Protein AF-A0A938JAG9-F1 (afdb_monomer_lite)

Radius of gyration: 19.83 Å; chains: 1; bounding box: 44×46×51 Å

pLDDT: mean 81.32, std 23.57, range [34.44, 98.25]

Sequence (138 aa):
MRLRGLLRLRGRDRRPHATPLRRRARPASGTRRGRRGDDVSVSILNASGCLDALAAPHVARTLDAFVTKTITPEPREGNPVPRIAETEHGMLNSIGLQGPGIDAFCEHNLPALLALGVPIWVSVGGFSASDYASICAR

Foldseek 3Di:
DDPDDDDPPDDDPPDPPDPDLPFDPDPDDDQPDDPDDDSDDDFFEDDAPPDDCVVPVVVCLVGQAYEYHAAWQAADQFDDPPAWDADPVGIGGRRRSHDHHLVCCVVPVVVSRVVSVHHYHYHYDDDDPVRRVVSVVD

Structure (mmCIF, N/CA/C/O backbone):
data_AF-A0A938JAG9-F1
#
_entry.id   AF-A0A938JAG9-F1
#
loop_
_atom_site.group_PDB
_atom_site.id
_atom_site.type_symbol
_atom_site.label_atom_id
_atom_site.label_alt_id
_atom_site.label_comp_id
_atom_site.label_asym_id
_atom_site.label_entity_id
_atom_site.label_seq_id
_atom_site.pdbx_PDB_ins_code
_atom_site.Cartn_x
_atom_site.Cartn_y
_atom_site.Cartn_z
_atom_site.occupancy
_atom_site.B_iso_or_equiv
_atom_site.auth_seq_id
_atom_site.auth_comp_id
_atom_site.auth_asym_id
_atom_site.auth_atom_id
_atom_site.pdbx_PDB_model_num
ATOM 1 N N . MET A 1 1 ? 25.442 33.910 -22.832 1.00 40.72 1 MET A N 1
ATOM 2 C CA . MET A 1 1 ? 24.434 32.892 -23.211 1.00 40.72 1 MET A CA 1
ATOM 3 C C . MET A 1 1 ? 23.306 32.926 -22.184 1.00 40.72 1 MET A C 1
ATOM 5 O O . MET A 1 1 ? 23.585 32.799 -21.002 1.00 40.72 1 MET A O 1
ATOM 9 N N . ARG A 1 2 ? 22.069 33.239 -22.594 1.00 35.81 2 ARG A N 1
ATOM 10 C CA . ARG A 1 2 ? 20.923 33.465 -21.690 1.00 35.81 2 ARG A CA 1
ATOM 11 C C . ARG A 1 2 ? 20.117 32.171 -21.512 1.00 35.81 2 ARG A C 1
ATOM 13 O O . ARG A 1 2 ? 19.487 31.731 -22.463 1.00 35.81 2 ARG A O 1
ATOM 20 N N . LEU A 1 3 ? 20.064 31.627 -20.296 1.00 39.53 3 LEU A N 1
ATOM 21 C CA . LEU A 1 3 ? 19.084 30.613 -19.886 1.00 39.53 3 LEU A CA 1
ATOM 22 C C . LEU A 1 3 ? 17.800 31.320 -19.429 1.00 39.53 3 LEU A C 1
ATOM 24 O O . LEU A 1 3 ? 17.620 31.655 -18.262 1.00 39.53 3 LEU A O 1
ATOM 28 N N . ARG A 1 4 ? 16.915 31.614 -20.384 1.00 37.81 4 ARG A N 1
ATOM 29 C CA . ARG A 1 4 ? 15.540 32.055 -20.121 1.00 37.81 4 ARG A CA 1
ATOM 30 C C . ARG A 1 4 ? 14.595 31.185 -20.938 1.00 37.81 4 ARG A C 1
ATOM 32 O O . ARG A 1 4 ? 14.363 31.481 -22.102 1.00 37.81 4 ARG A O 1
ATOM 39 N N . GLY A 1 5 ? 14.024 30.163 -20.308 1.00 44.81 5 GLY A N 1
ATOM 40 C CA . GLY A 1 5 ? 12.854 29.478 -20.851 1.00 44.81 5 GLY A CA 1
ATOM 41 C C . GLY A 1 5 ? 12.803 27.991 -20.549 1.00 44.81 5 GLY A C 1
ATOM 42 O O . GLY A 1 5 ? 13.211 27.196 -21.376 1.00 44.81 5 GLY A O 1
ATOM 43 N N . LEU A 1 6 ? 12.245 27.628 -19.397 1.00 43.47 6 LEU A N 1
ATOM 44 C CA . LEU A 1 6 ? 11.107 26.708 -19.300 1.00 43.47 6 LEU A CA 1
ATOM 45 C C . LEU A 1 6 ? 10.615 26.705 -17.847 1.00 43.47 6 LEU A C 1
ATOM 47 O O . LEU A 1 6 ? 11.379 27.016 -16.944 1.00 43.47 6 LEU A O 1
ATOM 51 N N . LEU A 1 7 ? 9.336 26.393 -17.642 1.00 39.25 7 LEU A N 1
ATOM 52 C CA . LEU A 1 7 ? 8.561 26.525 -16.395 1.00 39.25 7 LEU A CA 1
ATOM 53 C C . LEU A 1 7 ? 8.096 27.947 -16.045 1.00 39.25 7 LEU A C 1
ATOM 55 O O . LEU A 1 7 ? 8.310 28.479 -14.959 1.00 39.25 7 LEU A O 1
ATOM 59 N N . ARG A 1 8 ? 7.297 28.523 -16.951 1.00 40.12 8 ARG A N 1
ATOM 60 C CA . ARG A 1 8 ? 6.190 29.398 -16.541 1.00 40.12 8 ARG A CA 1
ATOM 61 C C . ARG A 1 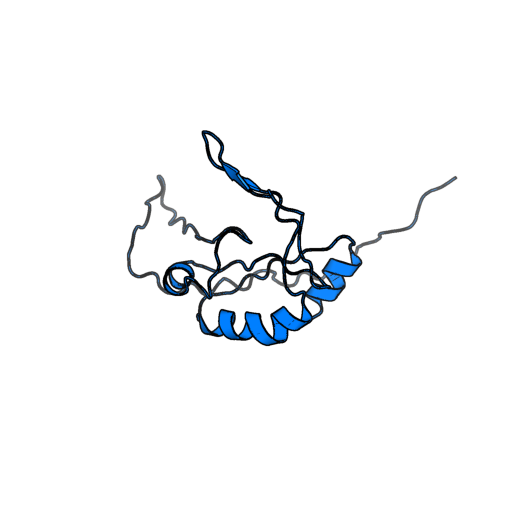8 ? 5.000 28.521 -16.138 1.00 40.12 8 ARG A C 1
ATOM 63 O O . ARG A 1 8 ? 4.082 28.333 -16.925 1.00 40.12 8 ARG A O 1
ATOM 70 N N . LEU A 1 9 ? 4.990 28.011 -14.909 1.00 44.38 9 LEU A N 1
ATOM 71 C CA . LEU A 1 9 ? 3.751 27.547 -14.276 1.00 44.38 9 LEU A CA 1
ATOM 72 C C . LEU A 1 9 ? 3.016 28.775 -13.723 1.00 44.38 9 LEU A C 1
ATOM 74 O O . LEU A 1 9 ? 3.128 29.134 -12.554 1.00 44.38 9 LEU A O 1
ATOM 78 N N . ARG A 1 10 ? 2.297 29.479 -14.601 1.00 42.28 10 ARG A N 1
ATOM 79 C CA . ARG A 1 10 ? 1.259 30.439 -14.206 1.00 42.28 10 ARG A CA 1
ATOM 80 C C . ARG A 1 10 ? -0.024 30.094 -14.947 1.00 42.28 10 ARG A C 1
ATOM 82 O O . ARG A 1 10 ? -0.247 30.548 -16.060 1.00 42.28 10 ARG A O 1
ATOM 89 N N . GLY A 1 11 ? -0.869 29.327 -14.274 1.00 34.44 11 GLY A N 1
ATOM 90 C CA . GLY A 1 11 ? -2.268 29.117 -14.614 1.00 34.44 11 GLY A CA 1
ATOM 91 C C . GLY A 1 11 ? -2.990 28.755 -13.328 1.00 34.44 11 GLY A C 1
ATOM 92 O O . GLY A 1 11 ? -2.672 27.756 -12.699 1.00 34.44 11 GLY A O 1
ATOM 93 N N . ARG A 1 12 ? -3.873 29.641 -12.875 1.00 47.41 12 ARG A N 1
ATOM 94 C CA . ARG A 1 12 ? -4.691 29.479 -11.677 1.00 47.41 12 ARG A CA 1
ATOM 95 C C . ARG A 1 12 ? -5.589 28.251 -11.850 1.00 47.41 12 ARG A C 1
ATOM 97 O O . ARG A 1 12 ? -6.546 28.335 -12.604 1.00 47.41 12 ARG A O 1
ATOM 104 N N . ASP A 1 13 ? -5.342 27.188 -11.098 1.00 39.88 13 ASP A N 1
ATOM 105 C CA . ASP A 1 13 ? -6.406 26.259 -10.711 1.00 39.88 13 ASP A CA 1
ATOM 106 C C . ASP A 1 13 ? -6.422 26.183 -9.181 1.00 39.88 13 ASP A C 1
ATOM 108 O O . ASP A 1 13 ? -5.893 25.274 -8.548 1.00 39.88 13 ASP A O 1
ATOM 112 N N . ARG A 1 14 ? -6.956 27.241 -8.555 1.00 44.84 14 ARG A N 1
ATOM 113 C CA . ARG A 1 14 ? -7.344 27.201 -7.140 1.00 44.84 14 ARG A CA 1
ATOM 114 C C . ARG A 1 14 ? -8.687 26.484 -7.061 1.00 44.84 14 ARG A C 1
ATOM 116 O O . ARG A 1 14 ? -9.705 27.110 -6.775 1.00 44.84 14 ARG A O 1
ATOM 123 N N . ARG A 1 15 ? -8.695 25.176 -7.322 1.00 37.25 15 ARG A N 1
ATOM 124 C CA . ARG A 1 15 ? -9.786 24.342 -6.819 1.00 37.25 15 ARG A CA 1
ATOM 125 C C . ARG A 1 15 ? -9.685 24.348 -5.293 1.00 37.25 15 ARG A C 1
ATOM 127 O O . ARG A 1 15 ? -8.566 24.316 -4.773 1.00 37.25 15 ARG A O 1
ATOM 134 N N . PRO A 1 16 ? -10.798 24.419 -4.552 1.00 35.97 1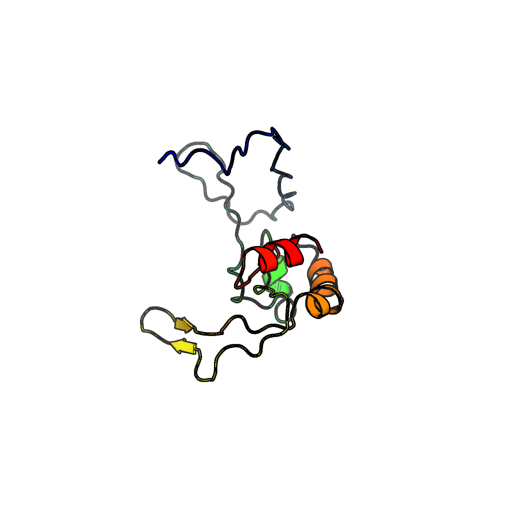6 PRO A N 1
ATOM 135 C CA . PRO A 1 16 ? -10.757 24.199 -3.116 1.00 35.97 16 PRO A CA 1
ATOM 136 C C . PRO A 1 16 ? -10.291 22.757 -2.860 1.00 35.97 16 PRO A C 1
ATOM 138 O O . PRO A 1 16 ? -11.074 21.813 -2.905 1.00 35.97 16 PRO A O 1
ATOM 141 N N . HIS A 1 17 ? -8.989 22.574 -2.631 1.00 45.47 17 HIS A N 1
ATOM 142 C CA . HIS A 1 17 ? -8.409 21.314 -2.177 1.00 45.47 17 HIS A CA 1
ATOM 143 C C . HIS A 1 17 ? -8.696 21.146 -0.689 1.00 45.47 17 HIS A C 1
ATOM 145 O O . HIS A 1 17 ? -7.847 21.414 0.153 1.00 45.47 17 HIS A O 1
ATOM 151 N N . ALA A 1 18 ? -9.918 20.737 -0.379 1.00 41.91 18 ALA A N 1
ATOM 152 C CA . ALA A 1 18 ? -10.249 19.990 0.824 1.00 41.91 18 ALA A CA 1
ATOM 153 C C . ALA A 1 18 ? -11.705 19.549 0.693 1.00 41.91 18 ALA A C 1
ATOM 155 O O . ALA A 1 18 ? -12.616 20.297 1.035 1.00 41.91 18 ALA A O 1
ATOM 156 N N . THR A 1 19 ? -11.943 18.328 0.217 1.00 36.69 19 THR A N 1
ATOM 157 C CA . THR A 1 19 ? -13.139 17.615 0.665 1.00 36.69 19 THR A CA 1
ATOM 158 C C . THR A 1 19 ? -12.880 17.309 2.137 1.00 36.69 19 THR A C 1
ATOM 160 O O . THR A 1 19 ? -11.946 16.555 2.421 1.00 36.69 19 THR A O 1
ATOM 163 N N . PRO A 1 20 ? -13.612 17.907 3.093 1.00 42.53 20 PRO A N 1
ATOM 164 C CA . PRO A 1 20 ? -13.428 17.558 4.490 1.00 42.53 20 PRO A CA 1
ATOM 165 C C . PRO A 1 20 ? -13.703 16.062 4.607 1.00 42.53 20 PRO A C 1
ATOM 167 O O . PRO A 1 20 ? -14.757 15.602 4.157 1.00 42.53 20 PRO A O 1
ATOM 170 N N . LEU A 1 21 ? -12.758 15.297 5.165 1.00 53.75 21 LEU A N 1
ATOM 171 C CA . LEU A 1 21 ? -13.018 13.909 5.532 1.00 53.75 21 LEU A CA 1
ATOM 172 C C . LEU A 1 21 ? -14.306 13.913 6.352 1.00 53.75 21 LEU A C 1
ATOM 174 O O . LEU A 1 21 ? -14.374 14.545 7.409 1.00 53.75 21 LEU A O 1
ATOM 178 N N . ARG A 1 22 ? -15.356 13.282 5.821 1.00 47.53 22 ARG A N 1
ATOM 179 C CA . ARG A 1 22 ? -16.652 13.196 6.489 1.00 47.53 22 ARG A CA 1
ATOM 180 C C . ARG A 1 22 ? -16.422 12.334 7.727 1.00 47.53 22 ARG A C 1
ATOM 182 O O . ARG A 1 22 ? -16.414 11.110 7.637 1.00 47.53 22 ARG A O 1
ATOM 189 N N . ARG A 1 23 ? -16.126 12.979 8.861 1.00 52.22 23 ARG A N 1
ATOM 190 C CA . ARG A 1 23 ? -15.836 12.300 10.126 1.00 52.22 23 ARG A CA 1
ATOM 191 C C . ARG A 1 23 ? -17.035 11.415 10.436 1.00 52.22 23 ARG A C 1
ATOM 193 O O . ARG A 1 23 ? -18.147 11.919 10.602 1.00 52.22 23 ARG A O 1
ATOM 200 N N . ARG A 1 24 ? -16.826 10.097 10.504 1.00 52.31 24 ARG A N 1
ATOM 201 C CA . ARG A 1 24 ? -17.777 9.240 11.214 1.00 52.31 24 ARG A CA 1
ATOM 202 C C . ARG A 1 24 ? -17.901 9.811 12.625 1.00 52.31 24 ARG A C 1
ATOM 204 O O . ARG A 1 24 ? -16.893 10.188 13.226 1.00 52.31 24 ARG A O 1
ATOM 211 N N . ALA A 1 25 ? -19.127 9.912 13.131 1.00 46.88 25 ALA A N 1
ATOM 212 C CA . ALA A 1 25 ? -19.342 10.235 14.532 1.00 46.88 25 ALA A CA 1
ATOM 213 C C . ALA A 1 25 ? -18.570 9.196 15.357 1.00 46.88 25 ALA A C 1
ATOM 215 O O . ALA A 1 25 ? -18.890 8.008 15.313 1.00 46.88 25 ALA A O 1
ATOM 216 N N . ARG A 1 26 ? -17.492 9.625 16.026 1.00 50.09 26 ARG A N 1
ATOM 217 C CA . ARG A 1 26 ? -16.755 8.755 16.944 1.00 50.09 26 ARG A CA 1
ATOM 218 C C . ARG A 1 26 ? -17.738 8.350 18.048 1.00 50.09 26 ARG A C 1
ATOM 220 O O . ARG A 1 26 ? -18.353 9.249 18.628 1.00 50.09 26 ARG A O 1
ATOM 227 N N . PRO A 1 27 ? -17.877 7.060 18.398 1.00 42.81 27 PRO A N 1
ATOM 228 C CA . PRO A 1 27 ? -18.351 6.740 19.734 1.00 42.81 27 PRO A CA 1
ATOM 229 C C . PRO A 1 27 ? -17.392 7.415 20.723 1.00 42.81 27 PRO A C 1
ATOM 231 O O . PRO A 1 27 ? -16.192 7.500 20.461 1.00 42.81 27 PRO A O 1
ATOM 234 N N . ALA A 1 28 ? -17.934 7.993 21.793 1.00 43.41 28 ALA A N 1
ATOM 235 C CA . ALA A 1 28 ? -17.212 8.869 22.711 1.00 43.41 28 ALA A CA 1
ATOM 236 C C . ALA A 1 28 ? -16.055 8.123 23.408 1.00 43.41 28 ALA A C 1
ATOM 238 O O . ALA A 1 28 ? -16.197 7.596 24.504 1.00 43.41 28 ALA A O 1
ATOM 239 N N . SER A 1 29 ? -14.892 8.062 22.767 1.00 43.75 29 SER A N 1
ATOM 240 C CA . SER A 1 29 ? -13.676 7.501 23.342 1.00 43.75 29 SER A CA 1
ATOM 241 C C . SER A 1 29 ? -12.550 8.523 23.209 1.00 43.75 29 SER A C 1
ATOM 243 O O . SER A 1 29 ? -11.910 8.640 22.165 1.00 43.75 29 SER A O 1
ATOM 245 N N . GLY A 1 30 ? -12.342 9.277 24.291 1.00 45.28 30 GLY A N 1
ATOM 246 C CA . GLY A 1 30 ? -11.111 10.016 24.563 1.00 45.28 30 GLY A CA 1
ATOM 247 C C . GLY A 1 30 ? -10.935 11.335 23.814 1.00 45.28 30 GLY A C 1
ATOM 248 O O . GLY A 1 30 ? -9.997 11.483 23.035 1.00 45.28 30 GLY A O 1
ATOM 249 N N . THR A 1 31 ? -11.764 12.337 24.109 1.00 43.53 31 THR A N 1
ATOM 250 C CA . THR A 1 31 ? -11.387 13.741 23.894 1.00 43.53 31 THR A CA 1
ATOM 251 C C . THR A 1 31 ? -10.174 14.058 24.775 1.00 43.53 31 THR A C 1
ATOM 253 O O . THR A 1 31 ? -10.287 14.248 25.987 1.00 43.53 31 THR A O 1
ATOM 256 N N . ARG A 1 32 ? -8.968 14.097 24.195 1.00 49.34 32 ARG A N 1
ATOM 257 C CA . ARG A 1 32 ? -7.813 14.688 24.883 1.00 49.34 32 ARG A CA 1
ATOM 258 C C . ARG A 1 32 ? -8.025 16.199 24.912 1.00 49.34 32 ARG A C 1
ATOM 260 O O . ARG A 1 32 ? -7.750 16.880 23.932 1.00 49.34 32 ARG A O 1
ATOM 267 N N . ARG A 1 33 ? -8.521 16.717 26.042 1.00 41.56 33 ARG A N 1
ATOM 268 C CA . ARG A 1 33 ? -8.580 18.161 26.319 1.00 41.56 33 ARG A CA 1
ATOM 269 C C . ARG A 1 33 ? -7.175 18.755 26.173 1.00 41.56 33 ARG A C 1
ATOM 271 O O . ARG A 1 33 ? -6.311 18.518 27.017 1.00 41.56 33 ARG A O 1
ATOM 278 N N . GLY A 1 34 ? -6.950 19.523 25.111 1.00 46.00 34 GLY A N 1
ATOM 279 C CA . GLY A 1 34 ? -5.790 20.399 25.007 1.00 46.00 34 GLY A CA 1
ATOM 280 C C . GLY A 1 34 ? -5.830 21.465 26.106 1.00 46.00 34 GLY A C 1
ATOM 281 O O . GLY A 1 34 ? -6.898 21.942 26.499 1.00 46.00 34 GLY A O 1
ATOM 282 N N . ARG A 1 35 ? -4.664 21.843 26.642 1.00 51.47 35 ARG A N 1
ATOM 283 C CA . ARG A 1 35 ? -4.540 23.053 27.467 1.00 51.47 35 ARG A CA 1
ATOM 284 C C . ARG A 1 35 ? -4.795 24.254 26.543 1.00 51.47 35 ARG A C 1
ATOM 286 O O . ARG A 1 35 ? -3.966 24.510 25.682 1.00 51.47 35 ARG A O 1
ATOM 293 N N . ARG A 1 36 ? -5.903 24.972 26.779 1.00 52.00 36 ARG A N 1
ATOM 294 C CA . ARG A 1 36 ? -6.590 25.981 25.931 1.00 52.00 36 ARG A CA 1
ATOM 295 C C . ARG A 1 36 ? -7.605 25.371 24.962 1.00 52.00 36 ARG A C 1
ATOM 297 O O . ARG A 1 36 ? -7.210 24.865 23.928 1.00 52.00 36 ARG A O 1
ATOM 304 N N . GLY A 1 37 ? -8.883 25.476 25.343 1.00 51.91 37 GLY A N 1
ATOM 305 C CA . GLY A 1 37 ? -10.077 25.834 24.548 1.00 51.91 37 GLY A CA 1
ATOM 306 C C . GLY A 1 37 ? -10.413 25.185 23.200 1.00 51.91 37 GLY A C 1
ATOM 307 O O . GLY A 1 37 ? -11.594 25.135 22.875 1.00 51.91 37 GLY A O 1
ATOM 308 N N . ASP A 1 38 ? -9.448 24.679 22.444 1.00 57.53 38 ASP A N 1
ATOM 309 C CA . ASP A 1 38 ? -9.643 24.200 21.085 1.00 57.53 38 ASP A CA 1
ATOM 310 C C . ASP A 1 38 ? -9.713 22.669 21.107 1.00 57.53 38 ASP A C 1
ATOM 312 O O . ASP A 1 38 ? -8.788 21.984 21.556 1.00 57.53 38 ASP A O 1
ATOM 316 N N . ASP A 1 39 ? -10.837 22.113 20.652 1.00 56.75 39 ASP A N 1
ATOM 317 C CA . ASP A 1 39 ? -11.008 20.669 20.487 1.00 56.75 39 ASP A CA 1
ATOM 318 C C . ASP A 1 39 ? -10.139 20.198 19.309 1.00 56.75 39 ASP A C 1
ATOM 320 O O . ASP A 1 39 ? -10.559 20.186 18.150 1.00 56.75 39 ASP A O 1
ATOM 324 N N . VAL A 1 40 ? -8.873 19.872 19.584 1.00 59.44 40 VAL A N 1
ATOM 325 C CA . VAL A 1 40 ? -7.957 19.352 18.564 1.00 59.44 40 VAL A CA 1
ATOM 326 C C . VAL A 1 40 ? -8.316 17.897 18.293 1.00 59.44 40 VAL A C 1
ATOM 328 O O . VAL A 1 40 ? -7.916 16.976 19.007 1.00 59.44 40 VAL A O 1
ATOM 331 N N . SER A 1 41 ? -9.065 17.669 17.219 1.00 72.88 41 SER A N 1
ATOM 332 C CA . SER A 1 41 ? -9.309 16.323 16.728 1.00 72.88 41 SER A CA 1
ATOM 333 C C . SER A 1 41 ? -8.047 15.730 16.111 1.00 72.88 41 SER A C 1
ATOM 335 O O . SER A 1 41 ? -7.663 16.096 15.000 1.00 72.88 41 SER A O 1
ATOM 337 N N . VAL A 1 42 ? -7.429 14.774 16.799 1.00 80.62 42 VAL A N 1
ATOM 338 C CA . VAL A 1 42 ? -6.352 13.966 16.214 1.00 80.62 42 VAL A CA 1
ATOM 339 C C . VAL A 1 42 ? -6.967 12.890 15.318 1.00 80.62 42 VAL A C 1
ATOM 341 O O . VAL A 1 42 ? -7.859 12.160 15.766 1.00 80.62 42 VAL A O 1
ATOM 344 N N . SER A 1 43 ? -6.486 12.823 14.072 1.00 89.31 43 SER A N 1
ATOM 345 C CA . SER A 1 43 ? -6.784 11.742 13.125 1.00 89.31 43 SER A CA 1
ATOM 346 C C . SER A 1 43 ? -5.754 10.625 13.271 1.00 89.31 43 SER A C 1
ATOM 348 O O . SER A 1 43 ? -4.558 10.905 13.353 1.00 89.31 43 SER A O 1
ATOM 350 N N . ILE A 1 44 ? -6.210 9.378 13.297 1.00 93.94 44 ILE A N 1
ATOM 351 C CA . ILE A 1 44 ? -5.384 8.180 13.428 1.00 93.94 44 ILE A CA 1
ATOM 352 C C . ILE A 1 44 ? -5.499 7.350 12.151 1.00 93.94 44 ILE A C 1
ATOM 354 O O . ILE A 1 44 ? -6.589 6.950 11.742 1.00 93.94 44 ILE A O 1
ATOM 358 N N . LEU A 1 45 ? -4.344 7.092 11.542 1.00 96.06 45 LEU A N 1
ATOM 359 C CA . LEU A 1 45 ? -4.158 6.364 10.288 1.00 96.06 45 LEU A CA 1
ATOM 360 C C . LEU A 1 45 ? -3.050 5.326 10.487 1.00 96.06 45 LEU A C 1
ATOM 362 O O . LEU A 1 45 ? -2.163 5.527 11.320 1.00 96.06 45 LEU A O 1
ATOM 366 N N . ASN A 1 46 ? -3.040 4.256 9.695 1.00 97.44 46 ASN A N 1
ATOM 367 C CA . ASN A 1 46 ? -1.855 3.406 9.592 1.00 97.44 46 ASN A CA 1
ATOM 368 C C . ASN A 1 46 ? -0.807 4.043 8.666 1.00 97.44 46 ASN A C 1
ATOM 370 O O . ASN A 1 46 ? -1.139 4.774 7.733 1.00 97.44 46 ASN A O 1
ATOM 374 N N . ALA A 1 47 ? 0.464 3.698 8.871 1.00 97.69 47 ALA A N 1
ATOM 375 C CA . ALA A 1 47 ? 1.479 3.904 7.846 1.00 97.69 47 ALA A CA 1
ATOM 376 C C . ALA A 1 47 ? 1.283 2.889 6.702 1.00 97.69 47 ALA A C 1
ATOM 378 O O . ALA A 1 47 ? 0.911 1.731 6.937 1.00 97.69 47 ALA A O 1
ATOM 379 N N . SER A 1 48 ? 1.530 3.325 5.463 1.00 98.00 48 SER A N 1
ATOM 380 C CA . SER A 1 48 ? 1.477 2.459 4.277 1.00 98.00 48 SER A CA 1
ATOM 381 C C . SER A 1 48 ? 2.373 1.234 4.462 1.00 98.00 48 SER A C 1
ATOM 383 O O . SER A 1 48 ? 3.531 1.352 4.854 1.00 98.00 48 SER A O 1
ATOM 385 N N . GLY A 1 49 ? 1.833 0.051 4.172 1.00 96.06 49 GLY A N 1
ATOM 386 C CA . GLY A 1 49 ? 2.572 -1.211 4.240 1.00 96.06 49 GLY A CA 1
ATOM 387 C C . GLY A 1 49 ? 2.791 -1.789 5.640 1.00 96.06 49 GLY A C 1
ATOM 388 O O . GLY A 1 49 ? 3.415 -2.839 5.741 1.00 96.06 49 GLY A O 1
ATOM 389 N N . CYS A 1 50 ? 2.258 -1.162 6.694 1.00 96.44 50 CYS A N 1
ATOM 390 C CA . CYS A 1 50 ? 2.340 -1.674 8.069 1.00 96.44 50 CYS A CA 1
ATOM 391 C C . CYS A 1 50 ? 1.081 -2.427 8.534 1.00 96.44 50 CYS A C 1
ATOM 393 O O . CYS A 1 50 ? 1.079 -2.985 9.626 1.00 96.44 50 CYS A O 1
ATOM 395 N N . LEU A 1 51 ? 0.002 -2.419 7.746 1.00 96.81 51 LEU A N 1
ATOM 396 C CA . LEU A 1 51 ? -1.260 -3.080 8.076 1.00 96.81 51 LEU A CA 1
ATOM 397 C C . LEU A 1 51 ? -1.907 -3.638 6.807 1.00 96.81 51 LEU A C 1
ATOM 399 O O . LEU A 1 51 ? -2.072 -2.909 5.828 1.00 96.81 51 LEU A O 1
ATOM 403 N N . ASP A 1 52 ? -2.317 -4.904 6.852 1.00 94.69 52 ASP A N 1
ATOM 404 C CA . ASP A 1 52 ? -3.196 -5.506 5.851 1.00 94.69 52 ASP A CA 1
ATOM 405 C C . ASP A 1 52 ? -4.643 -5.483 6.364 1.00 94.69 52 ASP A C 1
ATOM 407 O O . ASP A 1 52 ? -5.015 -6.199 7.296 1.00 94.69 52 ASP A O 1
ATOM 411 N N . ALA A 1 53 ? -5.468 -4.629 5.757 1.00 94.19 53 ALA A N 1
ATOM 412 C CA . ALA A 1 53 ? -6.861 -4.470 6.149 1.00 94.19 53 ALA A CA 1
ATOM 413 C C . ALA A 1 53 ? -7.755 -5.654 5.762 1.00 94.19 53 ALA A C 1
ATOM 415 O O . ALA A 1 53 ? -8.817 -5.809 6.360 1.00 94.19 53 ALA A O 1
ATOM 416 N N . LEU A 1 54 ? -7.360 -6.480 4.789 1.00 92.56 54 LEU A N 1
ATOM 417 C CA . LEU A 1 54 ? -8.129 -7.670 4.418 1.00 92.56 54 LEU A CA 1
ATOM 418 C C . LEU A 1 54 ? -7.864 -8.813 5.401 1.00 92.56 54 LEU A C 1
ATOM 420 O O . LEU A 1 54 ? -8.784 -9.556 5.733 1.00 92.56 54 LEU A O 1
ATOM 424 N N . ALA A 1 55 ? -6.644 -8.889 5.940 1.00 96.19 55 ALA A N 1
ATOM 425 C CA . ALA A 1 55 ? -6.306 -9.805 7.026 1.00 96.19 55 ALA A CA 1
ATOM 426 C C . ALA A 1 55 ? -6.870 -9.348 8.388 1.00 96.19 55 ALA A C 1
ATOM 428 O O . ALA A 1 55 ? -7.311 -10.173 9.187 1.00 96.19 55 ALA A O 1
ATOM 429 N N . ALA A 1 56 ? -6.893 -8.036 8.660 1.00 95.88 56 ALA A N 1
ATOM 430 C CA . ALA A 1 56 ? -7.350 -7.464 9.932 1.00 95.88 56 ALA A CA 1
ATOM 431 C C . ALA A 1 56 ? -8.436 -6.375 9.756 1.00 95.88 56 ALA A C 1
ATOM 433 O O . ALA A 1 56 ? -8.250 -5.220 10.164 1.00 95.88 56 ALA A O 1
ATOM 434 N N . PRO A 1 57 ? -9.620 -6.714 9.206 1.00 95.56 57 PRO A N 1
ATOM 435 C CA . PRO A 1 57 ? -10.650 -5.729 8.865 1.00 95.56 57 PRO A CA 1
ATOM 436 C C . PRO A 1 57 ? -11.249 -5.032 10.088 1.00 95.56 57 PRO A C 1
ATOM 438 O O . PRO A 1 57 ? -11.710 -3.897 9.990 1.00 95.56 57 PRO A O 1
ATOM 441 N N . HIS A 1 58 ? -11.246 -5.687 11.250 1.00 96.31 58 HIS A N 1
ATOM 442 C CA . HIS A 1 58 ? -11.720 -5.096 12.499 1.00 96.31 58 HIS A CA 1
ATOM 443 C C . HIS A 1 58 ? -10.798 -3.964 12.975 1.00 96.31 58 HIS A C 1
ATOM 445 O O . HIS A 1 58 ? -11.308 -2.935 13.401 1.00 96.31 58 HIS A O 1
ATOM 451 N N . VAL A 1 59 ? -9.471 -4.102 12.824 1.00 96.12 59 VAL A N 1
ATOM 452 C CA . VAL A 1 59 ? -8.503 -3.042 13.157 1.00 96.12 59 VAL A CA 1
ATOM 453 C C . VAL A 1 59 ? -8.656 -1.873 12.190 1.00 96.12 59 VAL A C 1
ATOM 455 O O . VAL A 1 59 ? -8.808 -0.733 12.624 1.00 96.12 59 VAL A O 1
ATOM 458 N N . ALA A 1 60 ? -8.697 -2.150 10.883 1.00 95.62 60 ALA A N 1
ATOM 459 C CA . ALA A 1 60 ? -8.835 -1.117 9.857 1.00 95.62 60 ALA A CA 1
ATOM 460 C C . ALA A 1 60 ? -10.097 -0.254 10.052 1.00 95.62 60 ALA A C 1
ATOM 462 O O . ALA A 1 60 ? -10.054 0.957 9.855 1.00 95.62 60 ALA A O 1
ATOM 463 N N . ARG A 1 61 ? -11.204 -0.851 10.520 1.00 95.50 61 ARG A N 1
ATOM 464 C CA . ARG A 1 61 ? -12.460 -0.139 10.824 1.00 95.50 61 ARG A CA 1
ATOM 465 C C . ARG A 1 61 ? -12.410 0.780 12.044 1.00 95.50 61 ARG A C 1
ATOM 467 O O . ARG A 1 61 ? -13.337 1.567 12.221 1.00 95.50 61 ARG A O 1
ATOM 474 N N . THR A 1 62 ? -11.356 0.713 12.857 1.00 95.25 62 THR A N 1
ATOM 475 C CA . THR A 1 62 ? -11.145 1.645 13.980 1.00 95.25 62 THR A CA 1
ATOM 476 C C . THR A 1 62 ? -10.386 2.916 13.583 1.00 95.25 62 THR A C 1
ATOM 478 O O . THR A 1 62 ? -10.346 3.861 14.370 1.00 95.25 62 THR A O 1
ATOM 481 N N . LEU A 1 63 ? -9.797 2.953 12.380 1.00 95.00 63 LEU A N 1
ATOM 482 C CA . LEU A 1 63 ? -9.024 4.088 11.869 1.00 95.00 63 LEU A CA 1
ATOM 483 C C . LEU A 1 63 ? -9.928 5.168 11.257 1.00 95.00 63 LEU A C 1
ATOM 485 O O . LEU A 1 63 ? -11.015 4.880 10.752 1.00 95.00 63 LEU A O 1
ATOM 489 N N . ASP A 1 64 ? -9.446 6.413 11.243 1.00 95.50 64 ASP A N 1
ATOM 490 C CA . ASP A 1 64 ? -10.143 7.526 10.583 1.00 95.50 64 ASP A CA 1
ATOM 491 C C . ASP A 1 64 ? -10.067 7.419 9.046 1.00 95.50 64 ASP A C 1
ATOM 493 O O . ASP A 1 64 ? -10.978 7.854 8.339 1.00 95.50 64 ASP A O 1
ATOM 497 N N . ALA A 1 65 ? -8.996 6.809 8.532 1.00 96.31 65 ALA A N 1
ATOM 498 C CA . ALA A 1 65 ? -8.852 6.318 7.166 1.00 96.31 65 ALA A CA 1
ATOM 499 C C . ALA A 1 65 ? -7.802 5.190 7.126 1.00 96.31 65 ALA A C 1
ATOM 501 O O . ALA A 1 65 ? -6.926 5.108 7.990 1.00 96.31 65 ALA A O 1
ATOM 502 N N . PHE A 1 66 ? -7.878 4.325 6.117 1.00 97.62 66 PHE A N 1
ATOM 503 C CA . PHE A 1 66 ? -6.890 3.276 5.874 1.00 97.62 66 PHE A CA 1
ATOM 504 C C . PHE A 1 66 ? -5.965 3.675 4.723 1.00 97.62 66 PHE A C 1
ATOM 506 O O . PHE A 1 66 ? -6.437 3.997 3.632 1.00 97.62 66 PHE A O 1
ATOM 513 N N . VAL A 1 67 ? -4.654 3.628 4.956 1.00 98.25 67 VAL A N 1
ATOM 514 C CA . VAL A 1 67 ? -3.630 3.866 3.936 1.00 98.25 67 VAL A CA 1
ATOM 515 C C . VAL A 1 67 ? -3.194 2.527 3.355 1.00 98.25 67 VAL A C 1
ATOM 517 O O . VAL A 1 67 ? -2.674 1.671 4.073 1.00 98.25 67 VAL A O 1
ATOM 520 N N . THR A 1 68 ? -3.387 2.334 2.053 1.00 97.94 68 THR A N 1
ATOM 521 C CA . THR A 1 68 ? -3.012 1.080 1.388 1.00 97.94 68 THR A CA 1
ATOM 522 C C . THR A 1 68 ? -1.503 0.871 1.410 1.00 97.94 68 THR A C 1
ATOM 524 O O . THR A 1 68 ? -0.729 1.822 1.530 1.00 97.94 68 THR A O 1
ATOM 527 N N . LYS A 1 69 ? -1.061 -0.374 1.203 1.00 97.19 69 LYS A N 1
ATOM 528 C CA . LYS A 1 69 ? 0.303 -0.631 0.729 1.00 97.19 69 LYS A CA 1
ATOM 529 C C . LYS A 1 69 ? 0.549 0.177 -0.554 1.00 97.19 69 LYS A C 1
ATOM 531 O O . LYS A 1 69 ? -0.356 0.321 -1.374 1.00 97.19 69 LYS A O 1
ATOM 536 N N . THR A 1 70 ? 1.766 0.694 -0.715 1.00 98.12 70 THR A N 1
ATOM 537 C CA . THR A 1 70 ? 2.172 1.429 -1.921 1.00 98.12 70 THR A CA 1
ATOM 538 C C . THR A 1 70 ? 1.992 0.586 -3.179 1.00 98.12 70 THR A C 1
ATOM 540 O O . THR A 1 70 ? 2.558 -0.509 -3.245 1.00 98.12 70 THR A O 1
ATOM 543 N N . ILE A 1 71 ? 1.249 1.124 -4.146 1.00 98.00 71 ILE A N 1
ATOM 544 C CA . ILE A 1 71 ? 0.955 0.524 -5.449 1.00 98.00 71 ILE A CA 1
ATOM 545 C C . ILE A 1 71 ? 1.895 1.109 -6.507 1.00 98.00 71 ILE A C 1
ATOM 547 O O . ILE A 1 71 ? 2.116 2.320 -6.537 1.00 98.00 71 ILE A O 1
ATOM 551 N N . THR A 1 72 ? 2.457 0.241 -7.344 1.00 97.88 72 THR A N 1
ATOM 552 C CA . THR A 1 72 ? 3.345 0.571 -8.473 1.00 97.88 72 THR A CA 1
ATOM 553 C C . THR A 1 72 ? 2.644 0.308 -9.807 1.00 97.88 72 THR A C 1
ATOM 555 O O . THR A 1 72 ? 1.599 -0.343 -9.788 1.00 97.88 72 THR A O 1
ATOM 558 N N . PRO A 1 73 ? 3.172 0.779 -10.959 1.00 97.38 73 PRO A N 1
ATOM 559 C CA . PRO A 1 73 ? 2.525 0.521 -12.245 1.00 97.38 73 PRO A CA 1
ATOM 560 C C . PRO A 1 73 ? 2.490 -0.986 -12.516 1.00 97.38 73 PRO A C 1
ATOM 562 O O . PRO A 1 73 ? 1.426 -1.583 -12.621 1.00 97.38 73 PRO A O 1
ATOM 565 N N . GLU A 1 74 ? 3.663 -1.614 -12.453 1.00 97.19 74 GLU A N 1
ATOM 566 C CA . GLU A 1 74 ? 3.830 -3.048 -12.678 1.00 97.19 74 GLU A CA 1
ATOM 567 C C . GLU A 1 74 ? 3.919 -3.842 -11.363 1.00 97.19 74 GLU A C 1
ATOM 569 O O . GLU A 1 74 ? 4.304 -3.274 -10.325 1.00 97.19 74 GLU A O 1
ATOM 574 N N . PRO A 1 75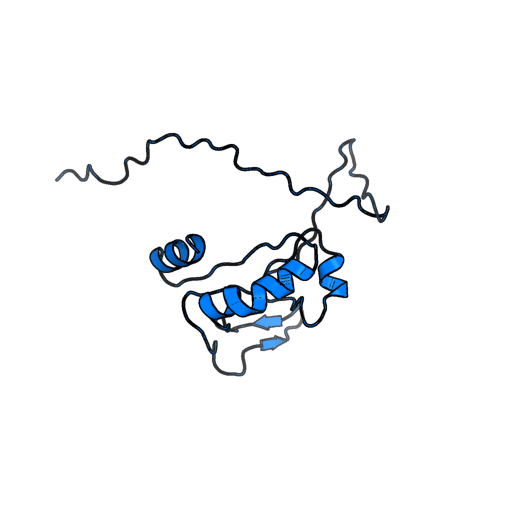 ? 3.616 -5.156 -11.396 1.00 97.88 75 PRO A N 1
ATOM 575 C CA . PRO A 1 75 ? 3.876 -6.072 -10.292 1.00 97.88 75 PRO A CA 1
ATOM 576 C C . PRO A 1 75 ? 5.351 -6.093 -9.881 1.00 97.88 75 PRO A C 1
ATOM 578 O O . PRO A 1 75 ? 6.263 -5.927 -10.695 1.00 97.88 75 PRO A O 1
ATOM 581 N N . ARG A 1 76 ? 5.600 -6.320 -8.590 1.00 97.44 76 ARG A N 1
ATOM 582 C CA . ARG A 1 76 ? 6.947 -6.392 -8.019 1.00 97.44 76 ARG A CA 1
ATOM 583 C C . ARG A 1 76 ? 7.038 -7.494 -6.978 1.00 97.44 76 ARG A C 1
ATOM 585 O O . ARG A 1 76 ? 6.275 -7.496 -6.016 1.00 97.44 76 ARG A O 1
ATOM 592 N N . GLU A 1 77 ? 8.077 -8.315 -7.090 1.00 97.44 77 GLU A N 1
ATOM 593 C CA . GLU A 1 77 ? 8.455 -9.315 -6.079 1.00 97.44 77 GLU A CA 1
ATOM 594 C C . GLU A 1 77 ? 9.031 -8.686 -4.798 1.00 97.44 77 GLU A C 1
ATOM 596 O O . GLU A 1 77 ? 8.970 -9.256 -3.706 1.00 97.44 77 GLU A O 1
ATOM 601 N N . GLY A 1 78 ? 9.554 -7.464 -4.909 1.00 97.25 78 GLY A N 1
ATOM 602 C CA . GLY A 1 78 ? 10.287 -6.807 -3.834 1.00 97.25 78 GLY A CA 1
ATOM 603 C C . GLY A 1 78 ? 11.751 -7.233 -3.777 1.00 97.25 78 GLY A C 1
ATOM 604 O O . GLY A 1 78 ? 12.282 -7.829 -4.711 1.00 97.25 78 GLY A O 1
ATOM 605 N N . ASN A 1 79 ? 12.424 -6.881 -2.684 1.00 98.19 79 ASN A N 1
ATOM 606 C CA . ASN A 1 79 ? 13.835 -7.226 -2.511 1.00 98.19 79 ASN A CA 1
ATOM 607 C C . ASN A 1 79 ? 13.996 -8.683 -2.029 1.00 98.19 79 ASN A C 1
ATOM 609 O O . ASN A 1 79 ? 13.075 -9.211 -1.388 1.00 98.19 79 ASN A O 1
ATOM 613 N N . PRO A 1 80 ? 15.168 -9.307 -2.272 1.00 97.81 80 PRO A N 1
ATOM 614 C CA . PRO A 1 80 ? 15.505 -10.626 -1.741 1.00 97.81 80 PRO A CA 1
ATOM 615 C C . PRO A 1 80 ? 15.402 -10.704 -0.214 1.00 97.81 80 PRO A C 1
ATOM 617 O O . PRO A 1 80 ? 15.561 -9.707 0.491 1.00 97.81 80 PRO A O 1
ATOM 620 N N . VAL A 1 81 ? 15.162 -11.908 0.302 1.00 96.81 81 VAL A N 1
ATOM 621 C CA . VAL A 1 81 ? 15.211 -12.193 1.744 1.00 96.81 81 VAL A CA 1
ATOM 622 C C . VAL A 1 81 ? 16.664 -12.388 2.218 1.00 96.81 81 VAL A C 1
ATOM 624 O O . VAL A 1 81 ? 17.482 -12.862 1.429 1.00 96.81 81 VAL A O 1
ATOM 627 N N . PRO A 1 82 ? 17.003 -12.082 3.487 1.00 96.38 82 PRO A N 1
ATOM 628 C CA . PRO A 1 82 ? 16.164 -11.466 4.518 1.00 96.38 82 PRO A CA 1
ATOM 629 C C . PRO A 1 82 ? 15.938 -9.967 4.263 1.00 96.38 82 PRO A C 1
ATOM 631 O O . PRO A 1 82 ? 16.845 -9.239 3.875 1.00 96.38 82 PRO A O 1
ATOM 634 N N . ARG A 1 83 ? 14.710 -9.495 4.514 1.00 97.25 83 ARG A N 1
ATOM 635 C CA . ARG A 1 83 ? 14.287 -8.104 4.240 1.00 97.25 83 ARG A CA 1
ATOM 636 C C . ARG A 1 83 ? 13.615 -7.401 5.418 1.00 97.25 83 ARG A C 1
ATOM 638 O O . ARG A 1 83 ? 13.053 -6.319 5.252 1.00 97.25 83 ARG A O 1
ATOM 645 N N . ILE A 1 84 ? 13.661 -8.028 6.590 1.00 97.69 84 ILE A N 1
ATOM 646 C CA . ILE A 1 84 ? 13.208 -7.499 7.876 1.00 97.69 84 ILE A CA 1
ATOM 647 C C . ILE A 1 84 ? 14.229 -7.934 8.929 1.00 97.69 84 ILE A C 1
ATOM 649 O O . ILE A 1 84 ? 14.667 -9.084 8.900 1.00 97.69 84 ILE A O 1
ATOM 653 N N . ALA A 1 85 ? 14.590 -7.033 9.840 1.00 97.88 85 ALA A N 1
ATOM 654 C CA . ALA A 1 85 ? 15.438 -7.333 10.990 1.00 97.88 85 ALA A CA 1
ATOM 655 C C . ALA A 1 85 ? 14.971 -6.539 12.217 1.00 97.88 85 ALA A C 1
ATOM 657 O O . ALA A 1 85 ? 14.633 -5.363 12.092 1.00 97.88 85 ALA A O 1
ATOM 658 N N . GLU A 1 86 ? 14.947 -7.167 13.390 1.00 98.12 86 GLU A N 1
ATOM 659 C CA . GLU A 1 86 ? 14.647 -6.497 14.660 1.00 98.12 86 GLU A CA 1
ATOM 660 C C . GLU A 1 86 ? 15.851 -5.673 15.143 1.00 98.12 86 GLU A C 1
ATOM 662 O O . GLU A 1 86 ? 17.005 -5.995 14.853 1.00 98.12 86 GLU A O 1
ATOM 667 N N . THR A 1 87 ? 15.579 -4.591 15.866 1.00 97.62 87 THR A N 1
ATOM 668 C CA . THR A 1 87 ? 16.575 -3.774 16.563 1.00 97.62 87 THR A CA 1
ATOM 669 C C . THR A 1 87 ? 16.094 -3.499 17.986 1.00 97.62 87 THR A C 1
ATOM 671 O O . THR A 1 87 ? 14.912 -3.641 18.281 1.00 97.62 87 THR A O 1
ATOM 674 N N . GLU A 1 88 ? 16.980 -3.037 18.873 1.00 98.00 88 GLU A N 1
ATOM 675 C CA . GLU A 1 88 ? 16.629 -2.743 20.277 1.00 98.00 88 GLU A CA 1
ATOM 676 C C . GLU A 1 88 ? 15.446 -1.771 20.443 1.00 98.00 88 GLU A C 1
ATOM 678 O O . GLU A 1 88 ? 14.776 -1.770 21.471 1.00 98.00 88 GLU A O 1
ATOM 683 N N . HIS A 1 89 ? 15.188 -0.938 19.432 1.00 97.25 89 HIS A N 1
ATOM 684 C CA . HIS A 1 89 ? 14.175 0.115 19.477 1.00 97.25 89 HIS A CA 1
ATOM 685 C C . HIS A 1 89 ? 13.177 0.021 18.311 1.00 97.25 89 HIS A C 1
ATOM 687 O O . HIS A 1 89 ? 12.547 1.020 17.958 1.00 97.25 89 HIS A O 1
ATOM 693 N N . GLY A 1 90 ? 13.031 -1.154 17.685 1.00 97.12 90 GLY A N 1
ATOM 694 C CA . GLY A 1 90 ? 12.056 -1.370 16.616 1.00 97.12 90 GLY A CA 1
ATOM 695 C C . GLY A 1 90 ? 12.493 -2.401 15.579 1.00 97.12 90 GLY A C 1
ATOM 696 O O . GLY A 1 90 ? 12.947 -3.489 15.912 1.00 97.12 90 GLY A O 1
ATOM 697 N N . MET A 1 91 ? 12.312 -2.075 14.297 1.00 97.62 91 MET A N 1
ATOM 698 C CA . MET A 1 91 ? 12.673 -2.964 13.19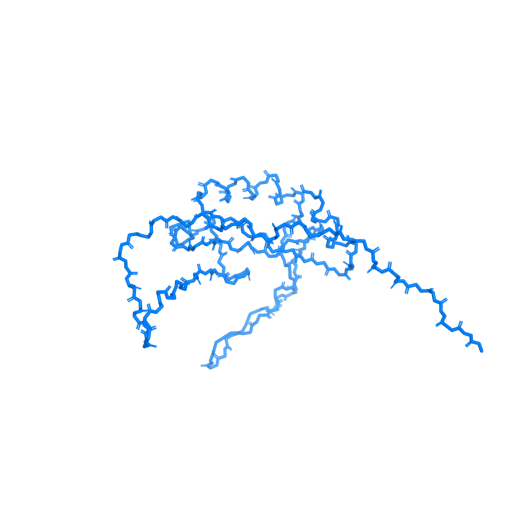0 1.00 97.62 91 MET A CA 1
ATOM 699 C C . MET A 1 91 ? 13.158 -2.186 11.964 1.00 97.62 91 MET A C 1
ATOM 701 O O . MET A 1 91 ? 12.669 -1.097 11.660 1.00 97.62 91 MET A O 1
ATOM 705 N N . LEU A 1 92 ? 14.085 -2.783 11.221 1.00 97.56 92 LEU A N 1
ATOM 706 C CA . LEU A 1 92 ? 14.481 -2.367 9.881 1.00 97.56 92 LEU A CA 1
ATOM 707 C C . LEU A 1 92 ? 13.708 -3.176 8.840 1.00 97.56 92 LEU A C 1
ATOM 709 O O . LEU A 1 92 ? 13.459 -4.369 9.023 1.00 97.56 92 LEU A O 1
ATOM 713 N N . ASN A 1 93 ? 13.360 -2.537 7.722 1.00 97.25 93 ASN A N 1
ATOM 714 C CA . ASN A 1 93 ? 12.747 -3.213 6.585 1.00 97.25 93 ASN A CA 1
ATOM 715 C C . ASN A 1 93 ? 13.368 -2.760 5.259 1.00 97.25 93 ASN A C 1
ATOM 717 O O . ASN A 1 93 ? 13.780 -1.614 5.102 1.00 97.25 93 ASN A O 1
ATOM 721 N N . SER A 1 94 ? 13.402 -3.683 4.303 1.00 97.62 94 SER A N 1
ATOM 722 C CA . SER A 1 94 ? 13.841 -3.465 2.928 1.00 97.62 94 SER A CA 1
ATOM 723 C C . SER A 1 94 ? 12.907 -4.221 1.983 1.00 97.62 94 SER A C 1
ATOM 725 O O . SER A 1 94 ? 13.335 -5.062 1.209 1.00 97.62 94 SER A O 1
ATOM 727 N N . ILE A 1 95 ? 11.591 -3.987 2.071 1.00 97.62 95 ILE A N 1
ATOM 728 C CA . ILE A 1 95 ? 10.594 -4.790 1.331 1.00 97.62 95 ILE A CA 1
ATOM 729 C C . ILE A 1 95 ? 10.715 -4.629 -0.194 1.00 97.62 95 ILE A C 1
ATOM 731 O O . ILE A 1 95 ? 10.411 -5.558 -0.937 1.00 97.62 95 ILE A O 1
ATOM 735 N N . GLY A 1 96 ? 11.160 -3.467 -0.684 1.00 96.94 96 GLY A N 1
ATOM 736 C CA . GLY A 1 96 ? 11.376 -3.235 -2.121 1.00 96.94 96 GLY A CA 1
ATOM 737 C C . GLY A 1 96 ? 10.104 -2.963 -2.931 1.00 96.94 96 GLY A C 1
ATOM 738 O O . GLY A 1 96 ? 10.062 -3.241 -4.132 1.00 96.94 96 GLY A O 1
ATOM 739 N N . LEU A 1 97 ? 9.069 -2.415 -2.283 1.00 96.88 97 LEU A N 1
ATOM 740 C CA . LEU A 1 97 ? 7.760 -2.135 -2.888 1.00 96.88 97 LEU A CA 1
ATOM 741 C C . LEU A 1 97 ? 7.079 -3.379 -3.487 1.00 96.88 97 LEU A C 1
ATOM 743 O O . LEU A 1 97 ? 6.426 -3.265 -4.515 1.00 96.88 97 LEU A O 1
ATOM 747 N N . GLN A 1 98 ? 7.200 -4.546 -2.841 1.00 97.25 98 GLN A N 1
ATOM 748 C CA . GLN A 1 98 ? 6.447 -5.738 -3.249 1.00 97.25 98 GLN A CA 1
ATOM 749 C C . GLN A 1 98 ? 4.943 -5.429 -3.347 1.00 97.25 98 GLN A C 1
ATOM 751 O O . GLN A 1 98 ? 4.393 -4.766 -2.454 1.00 97.25 98 GLN A O 1
ATOM 756 N N . GLY A 1 99 ? 4.304 -5.905 -4.416 1.00 96.19 99 GLY A N 1
ATOM 757 C CA . GLY A 1 99 ? 2.880 -5.711 -4.666 1.00 96.19 99 GLY A CA 1
ATOM 758 C C . GLY A 1 99 ? 2.444 -6.162 -6.065 1.00 96.19 99 GLY A C 1
ATOM 759 O O . GLY A 1 99 ? 3.288 -6.432 -6.917 1.00 96.19 99 GLY A O 1
ATOM 760 N N . PRO A 1 100 ? 1.127 -6.228 -6.313 1.00 96.44 100 PRO A N 1
ATOM 761 C CA . PRO A 1 100 ? 0.566 -6.825 -7.525 1.00 96.44 100 PRO A CA 1
ATOM 762 C C . PRO A 1 100 ? 0.493 -5.868 -8.730 1.00 96.44 100 PRO A C 1
ATOM 764 O O . PRO A 1 100 ? 0.021 -6.272 -9.783 1.00 96.44 100 PRO A O 1
ATOM 767 N N . GLY A 1 101 ? 0.931 -4.612 -8.596 1.00 97.25 101 GLY A N 1
ATOM 768 C CA . GLY A 1 101 ? 0.745 -3.580 -9.625 1.00 97.25 101 GLY A CA 1
ATOM 769 C C . GLY A 1 101 ? -0.649 -2.939 -9.596 1.00 97.25 101 GLY A C 1
ATOM 770 O O . GLY A 1 101 ? -1.519 -3.348 -8.820 1.00 97.25 101 GLY A O 1
ATOM 771 N N . ILE A 1 102 ? -0.855 -1.897 -10.407 1.00 97.50 102 ILE A N 1
ATOM 772 C CA . ILE A 1 102 ? -2.087 -1.089 -10.377 1.00 97.50 102 ILE A CA 1
ATOM 773 C C . ILE A 1 102 ? -3.290 -1.828 -10.963 1.00 97.50 102 ILE A C 1
ATOM 775 O O . ILE A 1 102 ? -4.397 -1.701 -10.446 1.00 97.50 102 ILE A O 1
ATOM 779 N N . ASP A 1 103 ? -3.086 -2.638 -12.000 1.00 96.69 103 ASP A N 1
ATOM 780 C CA . ASP A 1 103 ? -4.170 -3.352 -12.680 1.00 96.69 103 ASP A CA 1
ATOM 781 C C . ASP A 1 103 ? -4.857 -4.346 -11.742 1.00 96.69 103 ASP A C 1
ATOM 783 O O . ASP A 1 103 ? -6.042 -4.188 -11.440 1.00 96.69 103 ASP A O 1
ATOM 787 N N . ALA A 1 104 ? -4.087 -5.271 -11.167 1.00 97.00 104 ALA A N 1
ATOM 788 C CA . ALA A 1 104 ? -4.595 -6.234 -10.196 1.00 97.00 104 ALA A CA 1
ATOM 789 C C . ALA A 1 104 ? -5.108 -5.562 -8.908 1.00 97.00 104 ALA A C 1
ATOM 791 O O . ALA A 1 104 ? -6.097 -6.012 -8.325 1.00 97.00 104 ALA A O 1
ATOM 792 N N . PHE A 1 105 ? -4.488 -4.455 -8.471 1.00 97.06 105 PHE A N 1
ATOM 793 C CA . PHE A 1 105 ? -4.992 -3.693 -7.328 1.00 97.06 105 PHE A CA 1
ATOM 794 C C . PHE A 1 105 ? -6.399 -3.141 -7.585 1.00 97.06 105 PHE A C 1
ATOM 796 O O . PHE A 1 105 ? -7.276 -3.301 -6.736 1.00 97.06 105 PHE A O 1
ATOM 803 N N . CYS A 1 106 ? -6.626 -2.505 -8.737 1.00 96.94 106 CYS A N 1
ATOM 804 C CA . CYS A 1 106 ? -7.927 -1.951 -9.105 1.00 96.94 106 CYS A CA 1
ATOM 805 C C . CYS A 1 106 ? -8.989 -3.042 -9.283 1.00 96.94 106 CYS A C 1
ATOM 807 O O . CYS A 1 106 ? -10.135 -2.834 -8.890 1.00 96.94 106 CYS A O 1
ATOM 809 N N . GLU A 1 107 ? -8.617 -4.188 -9.855 1.00 97.44 107 GLU A N 1
ATOM 810 C CA . GLU A 1 107 ? -9.553 -5.276 -10.143 1.00 97.44 107 GLU A CA 1
ATOM 811 C C . GLU A 1 107 ? -9.951 -6.067 -8.888 1.00 97.44 107 GLU A C 1
ATOM 813 O O . GLU A 1 107 ? -11.118 -6.424 -8.722 1.00 97.44 107 GLU A O 1
ATOM 818 N N . HIS A 1 108 ? -9.004 -6.327 -7.981 1.00 94.88 108 HIS A N 1
ATOM 819 C CA . HIS A 1 108 ? -9.214 -7.275 -6.882 1.00 94.88 108 HIS A CA 1
ATOM 820 C C . HIS A 1 108 ? -9.152 -6.629 -5.496 1.00 94.88 108 HIS A C 1
ATOM 822 O O . HIS A 1 108 ? -10.030 -6.850 -4.660 1.00 94.88 108 HIS A O 1
ATOM 828 N N . ASN A 1 109 ? -8.122 -5.825 -5.219 1.00 95.69 109 ASN A N 1
ATOM 829 C CA . ASN A 1 109 ? -7.876 -5.313 -3.869 1.00 95.69 109 ASN A CA 1
ATOM 830 C C . ASN A 1 109 ? -8.776 -4.121 -3.526 1.00 95.69 109 ASN A C 1
ATOM 832 O O . ASN A 1 109 ? -9.362 -4.081 -2.444 1.00 95.69 109 ASN A O 1
ATOM 836 N N . LEU A 1 110 ? -8.886 -3.143 -4.427 1.00 96.50 110 LEU A N 1
ATOM 837 C CA . LEU A 1 110 ? -9.616 -1.904 -4.179 1.00 96.50 110 LEU A CA 1
ATOM 838 C C . LEU A 1 110 ? -11.108 -2.144 -3.882 1.00 96.50 110 LEU A C 1
ATOM 840 O O . LEU A 1 110 ? -11.581 -1.585 -2.890 1.00 96.50 110 LEU A O 1
ATOM 844 N N . PRO A 1 111 ? -11.851 -3.000 -4.617 1.00 97.12 111 PRO A N 1
ATOM 845 C CA . PRO A 1 111 ? -13.248 -3.290 -4.290 1.00 97.12 111 PRO A CA 1
ATOM 846 C C . PRO A 1 111 ? -13.422 -3.870 -2.879 1.00 97.12 111 PRO A C 1
ATOM 848 O O . PRO A 1 111 ? -14.299 -3.435 -2.128 1.00 97.12 111 PRO A O 1
ATOM 851 N N . ALA A 1 112 ? -12.545 -4.798 -2.479 1.00 96.12 112 ALA A N 1
ATOM 852 C CA . ALA A 1 112 ? -12.571 -5.398 -1.147 1.00 96.12 112 ALA A CA 1
ATOM 853 C C . ALA A 1 112 ? -12.252 -4.372 -0.043 1.00 96.12 112 ALA A C 1
ATOM 855 O O . ALA A 1 112 ? -12.890 -4.366 1.010 1.00 96.12 112 ALA A O 1
ATOM 856 N N . LEU A 1 113 ? -11.308 -3.460 -0.296 1.00 97.00 113 LEU A N 1
ATOM 857 C CA . LEU A 1 113 ? -10.978 -2.371 0.626 1.00 97.00 113 LEU A CA 1
ATOM 858 C C . LEU A 1 113 ? -12.131 -1.369 0.767 1.00 97.00 113 LEU A C 1
ATOM 860 O O . LEU A 1 113 ? -12.446 -0.952 1.880 1.00 97.00 113 LEU A O 1
ATOM 864 N N . LEU A 1 114 ? -12.808 -1.014 -0.327 1.00 96.50 114 LEU A N 1
ATOM 865 C CA . LEU A 1 114 ? -13.965 -0.114 -0.289 1.00 96.50 114 LEU A CA 1
ATOM 866 C C . LEU A 1 114 ? -15.134 -0.708 0.518 1.00 96.50 114 LEU A C 1
ATOM 868 O O . LEU A 1 114 ? -15.822 0.026 1.234 1.00 96.50 114 LEU A O 1
ATOM 872 N N . ALA A 1 115 ? -15.304 -2.035 0.505 1.00 96.31 115 ALA A N 1
ATOM 873 C CA . ALA A 1 115 ? -16.300 -2.736 1.323 1.00 96.31 115 ALA A CA 1
ATOM 874 C C . ALA A 1 115 ? -16.055 -2.617 2.848 1.00 96.31 115 ALA A C 1
ATOM 876 O O . ALA A 1 115 ? -16.926 -2.951 3.662 1.00 96.31 115 ALA A O 1
ATOM 877 N N . LEU A 1 116 ? -14.898 -2.099 3.279 1.00 94.75 116 LEU A N 1
ATOM 878 C CA . LEU A 1 116 ? -14.635 -1.810 4.690 1.00 94.75 116 LEU A CA 1
ATOM 879 C C . LEU A 1 116 ? -15.454 -0.618 5.219 1.00 94.75 116 LEU A C 1
ATOM 881 O O . LEU A 1 116 ? -15.663 -0.510 6.431 1.00 94.75 116 LEU A O 1
ATOM 885 N N . GLY A 1 117 ? -15.953 0.261 4.344 1.00 94.75 117 GLY A N 1
ATOM 886 C CA . GLY A 1 117 ? -16.752 1.426 4.745 1.00 94.75 117 GLY A CA 1
ATOM 887 C C . GLY A 1 117 ? -15.968 2.476 5.548 1.00 94.75 117 GLY A C 1
ATOM 888 O O . GLY A 1 117 ? -16.569 3.240 6.313 1.00 94.75 117 GLY A O 1
ATOM 889 N N . VAL A 1 118 ? -14.643 2.480 5.381 1.00 94.94 118 VAL A N 1
ATOM 890 C CA . VAL A 1 118 ? -13.663 3.420 5.943 1.00 94.94 118 VAL A CA 1
ATOM 891 C C . VAL A 1 118 ? -13.046 4.185 4.768 1.00 94.94 118 VAL A C 1
ATOM 893 O O . VAL A 1 118 ? -12.849 3.573 3.716 1.00 94.94 118 VAL A O 1
ATOM 896 N N . PRO A 1 119 ? -12.742 5.490 4.887 1.00 96.69 119 PRO A N 1
ATOM 897 C CA . PRO A 1 119 ? -12.053 6.207 3.820 1.00 96.69 119 PRO A CA 1
ATOM 898 C C . PRO A 1 119 ? -10.733 5.517 3.451 1.00 96.69 119 PRO A C 1
ATOM 900 O O . PRO A 1 119 ? -9.959 5.147 4.333 1.00 96.69 119 PRO A O 1
ATOM 903 N N . ILE A 1 120 ? -10.475 5.352 2.153 1.00 97.25 120 ILE A N 1
ATOM 904 C CA . ILE A 1 120 ? -9.270 4.690 1.640 1.00 97.25 120 ILE A CA 1
ATOM 905 C C . ILE A 1 120 ? -8.331 5.740 1.053 1.00 97.25 120 ILE A C 1
ATOM 907 O O . ILE A 1 120 ? -8.731 6.544 0.215 1.00 97.25 120 ILE A O 1
ATOM 911 N N . TRP A 1 121 ? -7.083 5.736 1.513 1.00 97.19 121 TRP A N 1
ATOM 912 C CA . TRP A 1 121 ? -5.999 6.576 1.018 1.00 97.19 121 TRP A CA 1
ATOM 913 C C . TRP A 1 121 ? -5.018 5.683 0.267 1.00 97.19 121 TRP A C 1
ATOM 915 O O . TRP A 1 121 ? -4.332 4.853 0.865 1.00 97.19 121 TRP A O 1
ATOM 925 N N . VAL A 1 122 ? -4.964 5.825 -1.054 1.00 97.44 122 VAL A N 1
ATOM 926 C CA . VAL A 1 122 ? -4.094 4.988 -1.884 1.00 97.44 122 VAL A CA 1
ATOM 927 C C . VAL A 1 122 ? -2.674 5.544 -1.846 1.00 97.44 122 VAL A C 1
ATOM 929 O O . VAL A 1 122 ? -2.423 6.677 -2.252 1.00 97.44 122 VAL A O 1
ATOM 932 N N . SER A 1 123 ? -1.734 4.745 -1.343 1.00 98.12 123 SER A N 1
ATOM 933 C CA . SER A 1 123 ? -0.309 5.057 -1.435 1.00 98.12 123 SER A CA 1
ATOM 934 C C . SER A 1 123 ? 0.185 4.692 -2.835 1.00 98.12 123 SER A C 1
ATOM 936 O O . SER A 1 123 ? 0.037 3.550 -3.262 1.00 98.12 123 SER A O 1
ATOM 938 N N . VAL A 1 124 ? 0.787 5.648 -3.540 1.00 97.69 124 VAL A N 1
ATOM 939 C CA . VAL A 1 124 ? 1.299 5.475 -4.909 1.00 97.69 124 VAL A CA 1
ATOM 940 C C . VAL A 1 124 ? 2.823 5.539 -4.895 1.00 97.69 124 VAL A C 1
ATOM 942 O O . VAL A 1 124 ? 3.398 6.347 -4.166 1.00 97.69 124 VAL A O 1
ATOM 945 N N . GLY A 1 125 ? 3.479 4.678 -5.671 1.00 96.50 125 GLY A N 1
ATOM 946 C CA . GLY A 1 125 ? 4.931 4.627 -5.809 1.00 96.50 125 GLY A CA 1
ATOM 947 C C . GLY A 1 125 ? 5.361 4.425 -7.257 1.00 96.50 125 GLY A C 1
ATOM 948 O O . GLY A 1 125 ? 4.675 3.779 -8.042 1.00 96.50 125 GLY A O 1
ATOM 949 N N . GLY A 1 126 ? 6.532 4.954 -7.595 1.00 95.50 126 GLY A N 1
ATOM 950 C CA . GLY A 1 126 ? 7.114 4.880 -8.930 1.00 95.50 126 GLY A CA 1
ATOM 951 C C . GLY A 1 126 ? 8.583 5.297 -8.929 1.00 95.50 126 GLY A C 1
ATOM 952 O O . GLY A 1 126 ? 9.074 5.8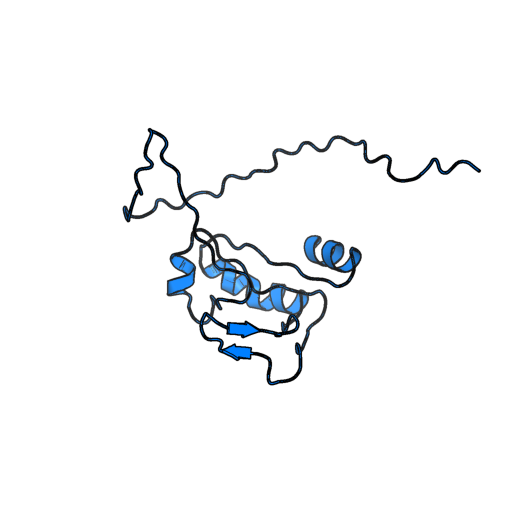73 -7.954 1.00 95.50 126 GLY A O 1
ATOM 953 N N . PHE A 1 127 ? 9.278 5.000 -10.023 1.00 95.81 127 PHE A N 1
ATOM 954 C CA . PHE A 1 127 ? 10.701 5.288 -10.240 1.00 95.81 127 PHE A CA 1
ATOM 955 C C . PHE A 1 127 ? 10.921 6.440 -11.227 1.00 95.81 127 PHE A C 1
ATOM 957 O O . PHE A 1 127 ? 12.049 6.883 -11.434 1.00 95.81 127 PHE A O 1
ATOM 964 N N . SER A 1 128 ? 9.843 6.961 -11.808 1.00 97.81 128 SER A N 1
ATOM 965 C CA . SER A 1 128 ? 9.838 8.134 -12.672 1.00 97.81 128 SER A CA 1
ATOM 966 C C . SER A 1 128 ? 8.605 9.000 -12.401 1.00 97.81 128 SER A C 1
ATOM 968 O O . SER A 1 128 ? 7.596 8.519 -11.890 1.00 97.81 128 SER A O 1
ATOM 970 N N . ALA A 1 129 ? 8.646 10.283 -12.771 1.00 97.88 129 ALA A N 1
ATOM 971 C CA . ALA A 1 129 ? 7.469 11.154 -12.670 1.00 97.88 129 ALA A CA 1
ATOM 972 C C . ALA A 1 129 ? 6.287 10.640 -13.516 1.00 97.88 129 ALA A C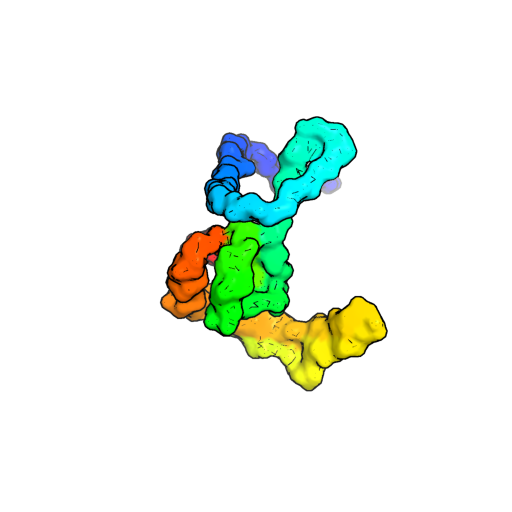 1
ATOM 974 O O . ALA A 1 129 ? 5.132 10.801 -13.120 1.00 97.88 129 ALA A O 1
ATOM 975 N N . SER A 1 130 ? 6.574 9.996 -14.652 1.00 97.56 130 SER A N 1
ATOM 976 C CA . SER A 1 130 ? 5.562 9.359 -15.497 1.00 97.56 130 SER A CA 1
ATOM 977 C C . SER A 1 130 ? 4.849 8.207 -14.797 1.00 97.56 130 SER A C 1
ATOM 979 O O . SER A 1 130 ? 3.646 8.079 -14.990 1.00 97.56 130 SER A O 1
ATOM 981 N N . ASP A 1 131 ? 5.532 7.434 -13.947 1.00 96.88 131 ASP A N 1
ATOM 982 C CA . ASP A 1 131 ? 4.908 6.334 -13.195 1.00 96.88 131 ASP A CA 1
ATOM 983 C C . ASP A 1 131 ? 3.842 6.860 -12.228 1.00 96.88 131 ASP A C 1
ATOM 985 O O . ASP A 1 131 ? 2.744 6.322 -12.134 1.00 96.88 131 ASP A O 1
ATOM 989 N N . TYR A 1 132 ? 4.144 7.950 -11.515 1.00 97.62 132 TYR A N 1
ATOM 990 C CA . TYR A 1 132 ? 3.167 8.573 -10.620 1.00 97.62 132 TYR A CA 1
ATOM 991 C C . TYR A 1 132 ? 1.987 9.154 -11.402 1.00 97.62 132 TYR A C 1
ATOM 993 O O . TYR A 1 132 ? 0.841 9.006 -10.985 1.00 97.62 132 TYR A O 1
ATOM 1001 N N . ALA A 1 133 ? 2.258 9.817 -12.532 1.00 96.50 133 ALA A N 1
ATOM 1002 C CA . ALA A 1 133 ? 1.212 10.403 -13.363 1.00 96.50 133 ALA A CA 1
ATOM 1003 C C . ALA A 1 133 ? 0.287 9.336 -13.966 1.00 96.50 133 ALA A C 1
ATOM 1005 O O . ALA A 1 133 ? -0.926 9.535 -13.975 1.00 96.50 133 ALA A O 1
ATOM 1006 N N . SER A 1 134 ? 0.839 8.214 -14.440 1.00 94.69 134 SER A N 1
ATOM 1007 C CA . SER A 1 134 ? 0.056 7.134 -15.044 1.00 94.69 134 SER A CA 1
ATOM 1008 C C . SER A 1 134 ? -0.848 6.449 -14.024 1.00 94.69 134 SER A C 1
ATOM 1010 O O . SER A 1 134 ? -2.023 6.249 -14.313 1.00 94.69 134 SER A O 1
ATOM 1012 N N . ILE A 1 135 ? -0.348 6.165 -12.816 1.00 96.12 135 ILE A N 1
ATOM 1013 C CA . ILE A 1 135 ? -1.159 5.555 -11.754 1.00 96.12 135 ILE A CA 1
ATOM 1014 C C . ILE A 1 135 ? -2.274 6.500 -11.303 1.00 96.12 135 ILE A C 1
ATOM 1016 O O . ILE A 1 135 ? -3.420 6.081 -11.208 1.00 96.12 135 ILE A O 1
ATOM 1020 N N . CYS A 1 136 ? -1.967 7.774 -11.042 1.00 95.44 136 CYS A N 1
ATOM 1021 C CA . CYS A 1 136 ? -2.961 8.740 -10.560 1.00 95.44 136 CYS A CA 1
ATOM 1022 C C . CYS A 1 136 ? -4.052 9.083 -11.590 1.00 95.44 136 CYS A C 1
ATOM 1024 O O . CYS A 1 136 ? -5.046 9.707 -11.224 1.00 95.44 136 CYS A O 1
ATOM 1026 N N . ALA A 1 137 ? -3.850 8.748 -12.867 1.00 94.50 137 ALA A N 1
ATOM 1027 C CA . ALA A 1 137 ? -4.838 8.949 -13.923 1.00 94.50 137 ALA A CA 1
ATOM 1028 C C . ALA A 1 137 ? -5.857 7.799 -14.039 1.00 94.50 137 ALA A C 1
ATOM 1030 O O . ALA A 1 137 ? -6.822 7.944 -14.793 1.00 94.50 137 ALA A O 1
ATOM 1031 N N . ARG A 1 138 ? -5.638 6.678 -13.338 1.00 87.38 138 ARG A N 1
ATOM 1032 C CA . ARG A 1 138 ? -6.557 5.531 -13.280 1.00 87.38 138 ARG A CA 1
ATOM 1033 C C . ARG A 1 138 ? -7.571 5.680 -12.150 1.00 87.38 138 ARG A C 1
ATOM 1035 O O . ARG A 1 138 ? -8.717 5.234 -12.370 1.00 87.38 138 ARG A O 1
#

Secondary structure (DSSP, 8-state):
-----S---------------------S------SSS-------BPPTTS--TTT-HHHHTTSSBEEPPPB-SS-B--SPSP-EEEETTEEEE---S-B-HHHHIIIIIHHHHHTT-S-EE--B--SSHHHHHHHHT-